Protein AF-A0A7C6EZ23-F1 (afdb_monomer_lite)

Structure (mmCIF, N/CA/C/O backbone):
data_AF-A0A7C6EZ23-F1
#
_entry.id   AF-A0A7C6EZ23-F1
#
loop_
_atom_site.group_PDB
_atom_site.id
_atom_site.type_symbol
_atom_site.label_atom_id
_atom_site.label_alt_id
_atom_site.label_comp_id
_atom_site.label_asym_id
_atom_site.label_entity_id
_atom_site.label_seq_id
_atom_site.pdbx_PDB_ins_code
_atom_site.Cartn_x
_atom_site.Cartn_y
_atom_site.Cartn_z
_atom_site.occupancy
_atom_site.B_iso_or_equiv
_atom_site.auth_seq_id
_atom_site.auth_comp_id
_atom_site.auth_asym_id
_atom_site.auth_atom_id
_atom_site.pdbx_PDB_model_num
ATOM 1 N N . ILE A 1 1 ? 4.635 3.049 11.655 1.00 86.19 1 ILE A N 1
ATOM 2 C CA . ILE A 1 1 ? 3.940 3.356 10.376 1.00 86.19 1 ILE A CA 1
ATOM 3 C C . ILE A 1 1 ? 4.828 4.199 9.460 1.00 86.19 1 ILE A C 1
ATOM 5 O O . ILE A 1 1 ? 5.183 3.711 8.398 1.00 86.19 1 ILE A O 1
ATOM 9 N N . LEU A 1 2 ? 5.255 5.403 9.866 1.00 96.06 2 LEU A N 1
ATOM 10 C CA . LEU A 1 2 ? 6.008 6.320 8.990 1.00 96.06 2 LEU A CA 1
ATOM 11 C C . LEU A 1 2 ? 7.335 5.756 8.456 1.00 96.06 2 LEU A C 1
ATOM 13 O O . LEU A 1 2 ? 7.608 5.900 7.273 1.00 96.06 2 LEU A O 1
ATOM 17 N N . THR A 1 3 ? 8.121 5.058 9.279 1.00 95.44 3 THR A N 1
ATOM 18 C CA . THR A 1 3 ? 9.386 4.438 8.837 1.00 95.44 3 THR A CA 1
ATOM 19 C C . THR A 1 3 ? 9.173 3.407 7.730 1.00 95.44 3 THR A C 1
ATOM 21 O O . THR A 1 3 ? 9.911 3.376 6.754 1.00 95.44 3 THR A O 1
ATOM 24 N N . VAL A 1 4 ? 8.129 2.586 7.861 1.00 94.94 4 VAL A N 1
ATOM 25 C CA . VAL A 1 4 ? 7.781 1.563 6.866 1.00 94.94 4 VAL A CA 1
ATOM 26 C C . VAL A 1 4 ? 7.325 2.222 5.564 1.00 94.94 4 VAL A C 1
ATOM 28 O O . VAL A 1 4 ? 7.760 1.830 4.488 1.00 94.94 4 VAL A O 1
ATOM 31 N N . LEU A 1 5 ? 6.504 3.271 5.662 1.00 93.81 5 LEU A N 1
ATOM 32 C CA . LEU A 1 5 ? 6.077 4.050 4.502 1.00 93.81 5 LEU A CA 1
ATOM 33 C C . LEU A 1 5 ? 7.271 4.705 3.790 1.00 93.81 5 LEU A C 1
ATOM 35 O O . LEU A 1 5 ? 7.372 4.612 2.573 1.00 93.81 5 LEU A O 1
ATOM 39 N N . ALA A 1 6 ? 8.202 5.300 4.538 1.00 94.00 6 ALA A N 1
ATOM 40 C CA . ALA A 1 6 ? 9.414 5.889 3.976 1.00 94.00 6 ALA A CA 1
ATOM 41 C C . ALA A 1 6 ? 10.268 4.854 3.223 1.00 94.00 6 ALA A C 1
ATOM 43 O O . ALA A 1 6 ? 10.717 5.136 2.115 1.00 94.00 6 ALA A O 1
ATOM 44 N N . LEU A 1 7 ? 10.438 3.645 3.774 1.00 91.38 7 LEU A N 1
ATOM 45 C CA . LEU A 1 7 ? 11.162 2.558 3.104 1.00 91.38 7 LEU A CA 1
ATOM 46 C C . LEU A 1 7 ? 10.511 2.167 1.770 1.00 91.38 7 LEU A C 1
ATOM 48 O O . LEU A 1 7 ? 11.208 2.071 0.762 1.00 91.38 7 LEU A O 1
ATOM 52 N N . PHE A 1 8 ? 9.186 1.995 1.738 1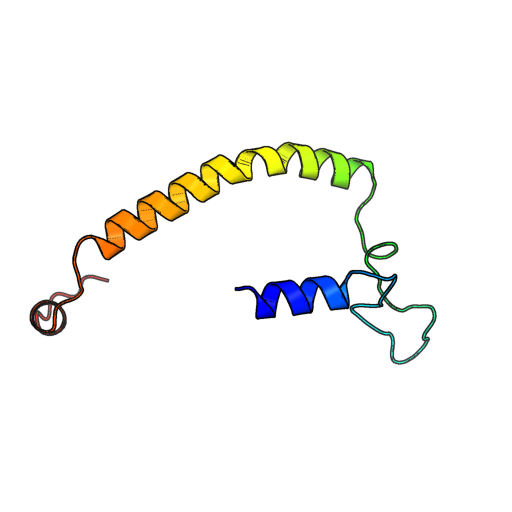.00 89.56 8 PHE A N 1
ATOM 53 C CA . PHE A 1 8 ? 8.480 1.658 0.496 1.00 89.56 8 PHE A CA 1
ATOM 54 C C . PHE A 1 8 ? 8.537 2.778 -0.546 1.00 89.56 8 PHE A C 1
ATOM 56 O O . PHE A 1 8 ? 8.697 2.497 -1.732 1.00 89.56 8 PHE A O 1
ATOM 63 N N . LEU A 1 9 ? 8.451 4.041 -0.118 1.00 90.56 9 LEU A N 1
ATOM 64 C CA . LEU A 1 9 ? 8.572 5.180 -1.027 1.00 90.56 9 LEU A CA 1
ATOM 65 C C . LEU A 1 9 ? 9.970 5.270 -1.643 1.00 90.56 9 LEU A C 1
ATOM 67 O O . LEU A 1 9 ? 10.081 5.484 -2.844 1.00 90.56 9 LEU A O 1
ATOM 71 N N . ILE A 1 10 ? 11.030 5.066 -0.857 1.00 89.62 10 ILE A N 1
ATOM 72 C CA . ILE A 1 10 ? 12.409 5.094 -1.368 1.00 89.62 10 ILE A CA 1
ATOM 73 C C . ILE A 1 10 ? 12.657 3.941 -2.349 1.00 89.62 10 ILE A C 1
ATOM 75 O O . ILE A 1 10 ? 13.282 4.155 -3.382 1.00 89.62 10 ILE A O 1
ATOM 79 N N . ALA A 1 11 ? 12.144 2.741 -2.062 1.00 86.81 11 ALA A N 1
ATOM 80 C CA . ALA A 1 11 ? 12.307 1.587 -2.947 1.00 86.81 11 ALA A CA 1
ATOM 81 C C . ALA A 1 11 ? 11.568 1.744 -4.290 1.00 86.81 11 ALA A C 1
ATOM 83 O O . ALA A 1 11 ? 12.009 1.193 -5.293 1.00 86.81 11 ALA A O 1
ATOM 84 N N . GLY A 1 12 ? 10.445 2.470 -4.310 1.00 81.31 12 GLY A N 1
ATOM 85 C CA . GLY A 1 12 ? 9.589 2.607 -5.490 1.00 81.31 12 GLY A CA 1
ATOM 86 C C . GLY A 1 12 ? 9.763 3.895 -6.303 1.00 81.31 12 GLY A C 1
ATOM 87 O O . GLY A 1 12 ? 9.519 3.890 -7.508 1.00 81.31 12 GLY A O 1
ATOM 88 N N . TYR A 1 13 ? 10.147 5.010 -5.678 1.00 86.38 13 TYR A N 1
ATOM 89 C CA . TYR A 1 13 ? 10.285 6.308 -6.351 1.00 86.38 13 TYR A CA 1
ATOM 90 C C . TYR A 1 13 ? 11.693 6.540 -6.918 1.00 86.38 13 TYR A C 1
ATOM 92 O O . TYR A 1 13 ? 12.642 5.820 -6.613 1.00 86.38 13 TYR A O 1
ATOM 100 N N . ASN A 1 14 ? 11.824 7.569 -7.765 1.00 88.06 14 ASN A N 1
ATOM 101 C CA . ASN A 1 14 ? 13.067 7.964 -8.447 1.00 88.06 14 ASN A CA 1
ATOM 102 C C . ASN A 1 14 ? 13.647 6.902 -9.397 1.00 88.06 14 ASN A C 1
ATOM 104 O O . ASN A 1 14 ? 14.863 6.779 -9.509 1.00 88.06 14 ASN A O 1
ATOM 108 N N . HIS A 1 15 ? 12.788 6.132 -10.073 1.00 86.38 15 HIS A N 1
ATOM 109 C CA . HIS A 1 15 ? 13.195 5.048 -10.982 1.00 86.38 15 HIS A CA 1
ATOM 110 C C . HIS A 1 15 ? 14.101 3.992 -10.317 1.00 86.38 15 HIS A C 1
ATOM 112 O O . HIS A 1 15 ? 14.882 3.314 -10.983 1.00 86.38 15 HIS A O 1
ATOM 118 N N . THR A 1 16 ? 13.996 3.840 -8.993 1.00 90.94 16 THR A N 1
ATOM 119 C CA . THR A 1 16 ? 14.777 2.860 -8.239 1.00 90.94 16 THR A CA 1
ATOM 120 C C . THR A 1 16 ? 14.280 1.447 -8.543 1.00 90.94 16 THR A C 1
ATOM 122 O O . THR A 1 16 ? 13.076 1.180 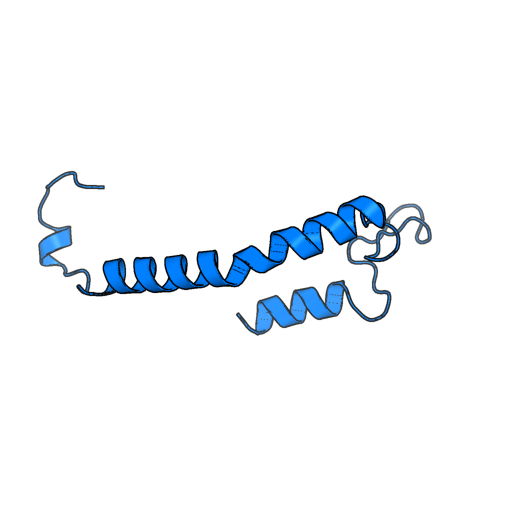-8.560 1.00 90.94 16 THR A O 1
ATOM 125 N N . ALA A 1 17 ? 15.208 0.519 -8.776 1.00 92.75 17 ALA A N 1
ATOM 126 C CA . ALA A 1 17 ? 14.882 -0.898 -8.849 1.00 92.75 17 ALA A CA 1
ATOM 127 C C . ALA A 1 17 ? 14.646 -1.441 -7.436 1.00 92.75 17 ALA A C 1
ATOM 129 O O . ALA A 1 17 ? 15.584 -1.565 -6.648 1.00 92.75 17 ALA A O 1
ATOM 130 N N . PHE A 1 18 ? 13.399 -1.793 -7.120 1.00 92.75 18 PHE A N 1
ATOM 131 C CA . PHE A 1 18 ? 13.076 -2.438 -5.844 1.00 92.75 18 PHE A CA 1
ATOM 132 C C . PHE A 1 18 ? 13.523 -3.90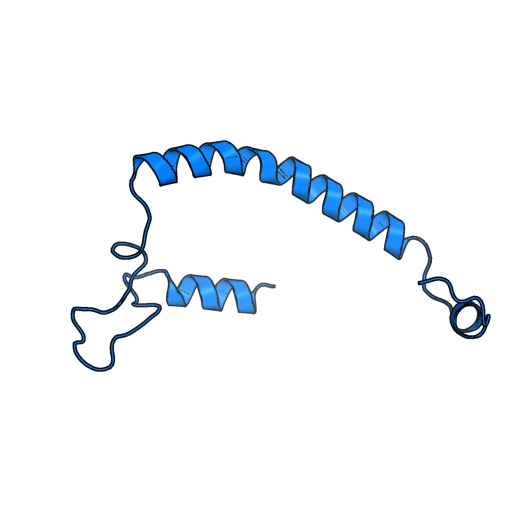7 -5.814 1.00 92.75 18 PHE A C 1
ATOM 134 O O . PHE A 1 18 ? 13.620 -4.495 -4.738 1.00 92.75 18 PHE A O 1
ATOM 141 N N . TYR A 1 19 ? 13.801 -4.500 -6.981 1.00 93.06 19 TYR A N 1
ATOM 142 C CA . TYR A 1 19 ? 14.358 -5.844 -7.097 1.00 93.06 19 TYR A CA 1
ATOM 143 C C . TYR A 1 19 ? 15.481 -5.872 -8.153 1.00 93.06 19 TYR A C 1
ATOM 145 O O . TYR A 1 19 ? 15.216 -6.086 -9.342 1.00 93.06 19 TYR A O 1
ATOM 153 N N . PRO A 1 20 ? 16.735 -5.592 -7.747 1.00 93.00 20 PRO A N 1
ATOM 154 C CA . PRO A 1 20 ? 17.868 -5.532 -8.660 1.00 93.00 20 PRO A CA 1
ATOM 155 C C . PRO A 1 20 ? 18.289 -6.930 -9.115 1.00 93.00 20 PRO A C 1
ATOM 157 O O . PRO A 1 20 ? 18.347 -7.876 -8.328 1.00 93.00 20 PRO A O 1
ATOM 160 N N . SER A 1 21 ? 18.620 -7.051 -10.394 1.00 95.00 21 SER A N 1
ATOM 161 C CA . SER A 1 21 ? 19.171 -8.282 -10.951 1.00 95.00 21 SER A CA 1
ATOM 162 C C . SER A 1 21 ? 20.655 -8.407 -10.612 1.00 95.00 21 SER A C 1
ATOM 164 O O . SER A 1 21 ? 21.420 -7.451 -10.731 1.00 95.00 21 SER A O 1
ATOM 166 N N . VAL A 1 22 ? 21.069 -9.608 -10.205 1.00 95.69 22 VAL A N 1
ATOM 167 C CA . VAL A 1 22 ? 22.475 -9.933 -9.903 1.00 95.69 22 VAL A CA 1
ATOM 168 C C . VAL A 1 22 ? 23.238 -10.480 -11.113 1.00 95.69 22 VAL A C 1
ATOM 170 O O . VAL A 1 22 ? 24.454 -10.629 -11.043 1.00 95.69 22 VAL A O 1
ATOM 173 N N . TYR A 1 23 ? 22.532 -10.802 -12.203 1.00 95.50 23 TYR A N 1
ATOM 174 C CA . TYR A 1 23 ? 23.113 -11.368 -13.425 1.00 95.50 23 TYR A CA 1
ATOM 175 C C . TYR A 1 23 ? 23.207 -10.331 -14.552 1.00 95.50 23 TYR A C 1
ATOM 177 O O . TYR A 1 23 ? 24.263 -10.180 -15.157 1.00 95.50 23 TYR A O 1
ATOM 185 N N . ASP A 1 24 ? 22.126 -9.586 -14.794 1.00 94.00 24 ASP A N 1
ATOM 186 C CA . ASP A 1 24 ? 22.073 -8.503 -15.782 1.00 94.00 24 ASP A CA 1
ATOM 187 C C . ASP A 1 24 ? 21.362 -7.288 -15.187 1.00 94.00 24 ASP A C 1
ATOM 189 O O . ASP A 1 24 ? 20.148 -7.298 -14.997 1.00 94.00 24 ASP A O 1
ATOM 193 N N . LEU A 1 25 ? 22.114 -6.218 -14.925 1.00 90.19 25 LEU A N 1
ATOM 194 C CA . LEU A 1 25 ? 21.591 -4.994 -14.316 1.00 90.19 25 LEU A CA 1
ATOM 195 C C . LEU A 1 25 ? 20.409 -4.392 -15.094 1.00 90.19 25 LEU A C 1
ATOM 197 O O . LEU A 1 25 ? 19.519 -3.815 -14.465 1.00 90.19 25 LEU A O 1
ATOM 201 N N . GLN A 1 26 ? 20.355 -4.556 -16.421 1.00 92.19 26 GLN A N 1
ATOM 202 C CA . GLN A 1 26 ? 19.273 -4.014 -17.255 1.00 92.19 26 GLN A CA 1
ATOM 203 C C . GLN A 1 26 ? 17.957 -4.787 -17.115 1.00 92.19 26 GLN A C 1
ATOM 205 O O . GLN A 1 26 ? 16.894 -4.266 -17.443 1.00 92.19 26 GLN A O 1
ATOM 210 N N . SER A 1 27 ? 18.001 -6.005 -16.575 1.00 94.00 27 SER A N 1
ATOM 211 C CA . SER A 1 27 ? 16.817 -6.822 -16.310 1.00 94.00 27 SER A CA 1
ATOM 212 C C . SER A 1 27 ? 16.220 -6.582 -14.914 1.00 94.00 27 SER A C 1
ATOM 214 O O . SER A 1 27 ? 15.416 -7.387 -14.442 1.00 94.00 27 SER A O 1
ATOM 216 N N . SER A 1 28 ? 16.654 -5.532 -14.209 1.00 94.81 28 SER A N 1
ATOM 217 C CA . SER A 1 28 ? 16.170 -5.207 -12.863 1.00 94.81 28 SER A CA 1
ATOM 218 C C . SER A 1 28 ? 14.697 -4.789 -12.875 1.00 94.81 28 SER A C 1
ATOM 220 O O . SER A 1 28 ? 14.244 -4.101 -13.793 1.00 94.81 28 SER A O 1
ATOM 222 N N . LEU A 1 29 ? 13.945 -5.167 -11.839 1.00 94.38 29 LEU A N 1
ATOM 223 C CA . LEU A 1 29 ? 12.522 -4.841 -11.757 1.00 94.38 29 LEU A CA 1
ATOM 224 C C . LEU A 1 29 ? 12.305 -3.489 -11.079 1.00 94.38 29 LEU A C 1
ATOM 226 O O . LEU A 1 29 ? 12.793 -3.221 -9.976 1.00 94.38 29 LEU A O 1
ATOM 230 N N . THR A 1 30 ? 11.526 -2.658 -11.756 1.00 93.06 30 THR A N 1
ATOM 231 C CA . THR A 1 30 ? 11.077 -1.338 -11.322 1.00 93.06 30 THR A CA 1
ATOM 232 C C . THR A 1 30 ? 9.551 -1.299 -11.347 1.00 93.06 30 THR A C 1
ATOM 234 O O . THR A 1 30 ? 8.889 -2.198 -11.872 1.00 93.06 30 THR A O 1
ATOM 237 N N . ILE A 1 31 ? 8.952 -0.244 -10.791 1.00 91.62 31 ILE A N 1
ATOM 238 C CA . ILE A 1 31 ? 7.491 -0.070 -10.854 1.00 91.62 31 ILE A CA 1
ATOM 239 C C . ILE A 1 31 ? 7.007 0.021 -12.309 1.00 91.62 31 ILE A C 1
ATOM 241 O O . ILE A 1 31 ? 5.910 -0.434 -12.625 1.00 91.62 31 ILE A O 1
ATOM 245 N N . GLU A 1 32 ? 7.825 0.565 -13.208 1.00 90.56 32 GLU A N 1
ATOM 246 C CA . GLU A 1 32 ? 7.448 0.798 -14.603 1.00 90.56 32 GLU A CA 1
ATOM 247 C C . GLU A 1 32 ? 7.398 -0.493 -15.425 1.00 90.56 32 GLU A C 1
ATOM 249 O O . GLU A 1 32 ? 6.487 -0.663 -16.233 1.00 90.56 32 GLU A O 1
ATOM 254 N N . ASN A 1 33 ? 8.342 -1.416 -15.211 1.00 92.62 33 ASN A N 1
ATOM 255 C CA . ASN A 1 33 ? 8.450 -2.642 -16.012 1.00 92.62 33 ASN A CA 1
ATOM 256 C C . ASN A 1 33 ? 7.803 -3.877 -15.360 1.00 92.62 33 ASN A C 1
ATOM 258 O O . ASN A 1 33 ? 7.575 -4.873 -16.042 1.00 92.62 33 ASN A O 1
ATOM 262 N N . SER A 1 34 ? 7.467 -3.806 -14.068 1.00 93.81 34 SER A N 1
ATOM 263 C CA . SER A 1 34 ? 6.892 -4.914 -13.296 1.00 93.81 34 SER A CA 1
ATOM 264 C C . SER A 1 34 ? 5.439 -4.658 -12.862 1.00 93.81 34 SER A C 1
ATOM 266 O O . SER A 1 34 ? 4.974 -5.217 -11.865 1.00 93.81 34 SER A O 1
ATOM 268 N N . SER A 1 35 ? 4.709 -3.819 -13.601 1.00 93.19 35 SER A N 1
ATOM 269 C CA . SER A 1 35 ? 3.289 -3.525 -13.368 1.00 93.19 35 SER A CA 1
ATOM 270 C C . SER A 1 35 ? 2.366 -4.256 -14.350 1.00 93.19 35 SER A C 1
ATOM 272 O O . SER A 1 35 ? 2.763 -4.662 -15.439 1.00 93.19 35 SER A O 1
ATOM 274 N N . SER A 1 36 ? 1.095 -4.419 -13.969 1.00 95.81 36 SER A N 1
ATOM 275 C CA . SER A 1 36 ? 0.060 -4.972 -14.857 1.00 95.81 36 SER A CA 1
ATOM 276 C C . SER A 1 36 ? -0.246 -4.055 -16.049 1.00 95.81 36 SER A C 1
ATOM 278 O O . SER A 1 36 ? 0.111 -2.879 -16.061 1.00 95.81 36 SER A O 1
ATOM 280 N N . SER A 1 37 ? -0.989 -4.578 -17.033 1.00 96.44 37 SER A N 1
ATOM 281 C CA . SER A 1 37 ? -1.492 -3.775 -18.153 1.00 96.44 37 SER A CA 1
ATOM 282 C C . SER A 1 3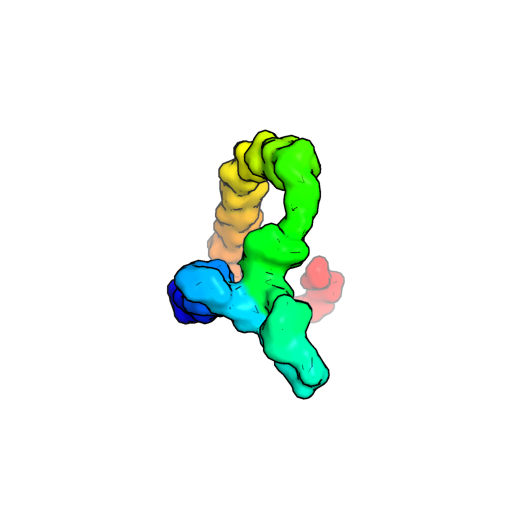7 ? -2.296 -2.557 -17.678 1.00 96.44 37 SER A C 1
ATOM 284 O O . SER A 1 37 ? -2.953 -2.593 -16.632 1.00 96.44 37 SER A O 1
ATOM 286 N N . LEU A 1 38 ? -2.322 -1.498 -18.494 1.00 96.06 38 LEU A N 1
ATOM 287 C CA . LEU A 1 38 ? -3.085 -0.285 -18.191 1.00 96.06 38 LEU A CA 1
ATOM 288 C C . LEU A 1 38 ? -4.573 -0.573 -17.946 1.00 96.06 38 LEU A C 1
ATOM 290 O O . LEU A 1 38 ? -5.192 0.075 -17.105 1.00 96.06 38 LEU A O 1
ATOM 294 N N . TYR A 1 39 ? -5.146 -1.540 -18.667 1.00 97.56 39 TYR A N 1
ATOM 295 C CA . TYR A 1 39 ? -6.537 -1.948 -18.483 1.00 97.56 39 TYR A CA 1
ATOM 296 C C . TYR A 1 39 ? -6.770 -2.502 -17.074 1.00 97.56 39 TYR A C 1
ATOM 298 O O . TYR A 1 39 ? -7.619 -1.993 -16.343 1.00 97.56 39 TYR A O 1
ATOM 306 N N . THR A 1 40 ? -5.972 -3.491 -16.664 1.00 97.50 40 THR A N 1
ATOM 307 C CA . THR A 1 40 ? -6.063 -4.093 -15.328 1.00 97.50 40 THR A CA 1
ATOM 308 C C . THR A 1 40 ? -5.829 -3.052 -14.240 1.00 97.50 40 THR A C 1
ATOM 310 O O . THR A 1 40 ? -6.601 -2.982 -13.285 1.00 97.50 40 THR A O 1
ATOM 313 N N . LEU A 1 41 ? -4.802 -2.211 -14.401 1.00 96.06 41 LEU A N 1
ATOM 314 C CA . LEU A 1 41 ? -4.453 -1.196 -13.412 1.00 96.06 41 LEU A CA 1
ATOM 315 C C . LEU A 1 41 ? -5.594 -0.190 -13.220 1.00 96.06 41 LEU A C 1
ATOM 317 O O . LEU A 1 41 ? -5.987 0.069 -12.086 1.00 96.06 41 LEU A O 1
ATOM 321 N N . LYS A 1 42 ? -6.198 0.292 -14.315 1.00 97.50 42 LYS A N 1
ATOM 322 C CA . LYS A 1 42 ? -7.366 1.184 -14.264 1.00 97.50 42 LYS A CA 1
ATOM 323 C C . LYS A 1 42 ? -8.543 0.545 -13.534 1.00 97.50 42 LYS A C 1
ATOM 325 O O . LYS A 1 42 ? -9.127 1.176 -12.657 1.00 97.50 42 LYS A O 1
ATOM 330 N N . THR A 1 43 ? -8.880 -0.701 -13.858 1.00 97.62 43 THR A N 1
ATOM 331 C CA . THR A 1 43 ? -9.980 -1.413 -13.193 1.00 97.62 43 THR A CA 1
ATOM 332 C C . THR A 1 43 ? -9.726 -1.542 -11.689 1.00 97.62 43 THR A C 1
ATOM 334 O O . THR A 1 43 ? -10.613 -1.251 -10.889 1.00 97.62 43 THR A O 1
ATOM 337 N N . MET A 1 44 ? -8.506 -1.900 -11.281 1.00 97.06 44 MET A N 1
ATOM 338 C CA . MET A 1 44 ? -8.142 -2.008 -9.863 1.00 97.06 44 MET A CA 1
ATOM 339 C C . MET A 1 44 ? -8.139 -0.652 -9.142 1.00 97.06 44 MET A C 1
ATOM 341 O O . MET A 1 44 ? -8.491 -0.589 -7.961 1.00 97.06 44 MET A O 1
ATOM 345 N N . THR A 1 45 ? -7.830 0.449 -9.838 1.00 96.19 45 THR A N 1
ATOM 346 C CA . THR A 1 45 ? -8.006 1.805 -9.293 1.00 96.19 45 THR A CA 1
ATOM 347 C C . THR A 1 45 ? -9.470 2.070 -8.944 1.00 96.19 45 THR A C 1
ATOM 349 O O . THR A 1 45 ? -9.749 2.578 -7.861 1.00 96.19 45 THR A O 1
ATOM 352 N N . PHE A 1 46 ? -10.419 1.675 -9.801 1.00 96.88 46 PHE A N 1
ATOM 353 C CA . PHE A 1 46 ? -11.844 1.829 -9.492 1.00 96.88 46 PHE A CA 1
ATOM 354 C C . PHE A 1 46 ? -12.284 0.967 -8.303 1.00 96.88 46 PHE A C 1
ATOM 356 O O . PHE A 1 46 ? -13.013 1.442 -7.435 1.00 96.88 46 PHE A O 1
ATOM 363 N N .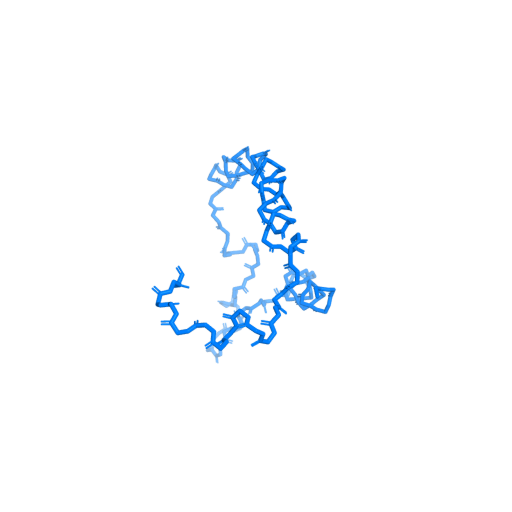 VAL A 1 47 ? -11.799 -0.273 -8.207 1.00 96.88 47 VAL A N 1
ATOM 364 C CA . VAL A 1 47 ? -12.089 -1.149 -7.055 1.00 96.88 47 VAL A CA 1
ATOM 365 C C . VAL A 1 47 ? -11.545 -0.554 -5.749 1.00 96.88 47 VAL A C 1
ATOM 367 O O . VAL A 1 47 ? -12.190 -0.644 -4.704 1.00 96.88 47 VAL A O 1
ATOM 370 N N . SER A 1 48 ? -10.400 0.130 -5.807 1.00 96.50 48 SER A N 1
ATOM 371 C CA . SER A 1 48 ? -9.767 0.766 -4.644 1.00 96.50 48 SER A CA 1
ATOM 372 C C . SER A 1 48 ? -10.615 1.868 -3.991 1.00 96.50 48 SER A C 1
ATOM 374 O O . SER A 1 48 ? -10.377 2.196 -2.830 1.00 96.50 48 SER A O 1
ATOM 376 N N . PHE A 1 49 ? -11.656 2.397 -4.646 1.00 96.38 49 PHE A N 1
ATOM 377 C CA . PHE A 1 49 ? -12.597 3.325 -3.998 1.00 96.38 49 PHE A CA 1
ATOM 378 C C . PHE A 1 49 ? -13.386 2.695 -2.841 1.00 96.38 49 PHE A C 1
ATOM 380 O O . PHE A 1 49 ? -13.961 3.429 -2.042 1.00 96.38 49 PHE A O 1
ATOM 387 N N . LEU A 1 50 ? -13.394 1.364 -2.703 1.00 96.94 50 LEU A N 1
ATOM 388 C CA . LEU A 1 50 ? -13.987 0.670 -1.554 1.00 96.94 50 LEU A CA 1
ATOM 389 C C . LEU A 1 50 ? -13.112 0.730 -0.288 1.00 96.94 50 LEU A C 1
ATOM 391 O O . LEU A 1 50 ? -13.599 0.437 0.806 1.00 96.94 50 LEU A O 1
ATOM 395 N N . LEU A 1 51 ? -11.844 1.145 -0.398 1.00 96.69 51 LEU A N 1
ATOM 396 C CA . LEU A 1 51 ? -10.911 1.221 0.734 1.00 96.69 51 LEU A CA 1
ATOM 397 C C . LEU A 1 51 ? -11.428 2.031 1.938 1.00 96.69 51 LEU A C 1
ATOM 399 O O . LEU A 1 51 ? -11.249 1.553 3.059 1.00 96.69 51 LEU A O 1
ATOM 403 N N . PRO A 1 52 ? -12.091 3.199 1.786 1.00 96.62 52 PRO A N 1
ATOM 404 C CA . PRO A 1 52 ? -12.618 3.952 2.924 1.00 96.62 52 PRO A CA 1
ATOM 405 C C . PRO A 1 52 ? -13.648 3.163 3.740 1.00 96.62 52 PRO A C 1
ATOM 407 O O . PRO A 1 52 ? -13.655 3.261 4.966 1.00 96.62 52 PRO A O 1
ATOM 410 N N . ALA A 1 53 ? -14.481 2.345 3.088 1.00 97.75 53 ALA A N 1
ATOM 411 C CA . ALA A 1 53 ? -15.464 1.509 3.774 1.00 97.75 53 ALA A CA 1
ATOM 412 C C . ALA A 1 53 ? -14.780 0.415 4.611 1.00 97.75 53 ALA A C 1
ATOM 414 O O . ALA A 1 53 ? -15.118 0.219 5.779 1.00 97.75 53 ALA A O 1
ATOM 415 N N . VAL A 1 54 ? -13.759 -0.241 4.047 1.00 97.50 54 VAL A N 1
ATOM 416 C CA . VAL A 1 54 ? -12.951 -1.238 4.768 1.00 97.50 54 VAL A CA 1
ATOM 417 C C . VAL A 1 54 ? -12.200 -0.589 5.936 1.00 97.50 54 VAL A C 1
ATOM 419 O O . VAL A 1 54 ? -12.199 -1.123 7.044 1.00 97.50 54 VAL A O 1
ATOM 422 N N . ALA A 1 55 ? -11.612 0.593 5.731 1.00 97.12 55 ALA A N 1
ATOM 423 C CA . ALA A 1 55 ? -10.921 1.340 6.781 1.00 97.12 55 ALA A CA 1
ATOM 424 C C . ALA A 1 55 ? -11.856 1.743 7.931 1.00 97.12 55 ALA A C 1
ATOM 426 O O . ALA A 1 55 ? -11.494 1.586 9.098 1.00 97.12 55 ALA A O 1
ATOM 427 N N . ALA A 1 56 ? -13.074 2.198 7.622 1.00 97.88 56 ALA A N 1
ATOM 428 C CA . ALA A 1 56 ? -14.086 2.504 8.629 1.00 97.88 56 ALA A CA 1
ATOM 429 C C . ALA A 1 56 ? -14.441 1.269 9.472 1.00 97.88 56 ALA A C 1
ATOM 431 O O . ALA A 1 56 ? -14.502 1.360 10.701 1.00 97.88 56 ALA A O 1
ATOM 432 N N . TYR A 1 57 ? -14.603 0.107 8.831 1.00 97.81 57 TYR A N 1
ATOM 433 C CA . TYR A 1 57 ? -14.839 -1.152 9.534 1.00 97.81 57 TYR A CA 1
ATOM 434 C C . TYR A 1 57 ? -13.656 -1.550 10.427 1.00 97.81 57 TYR A C 1
ATOM 436 O O . TYR A 1 57 ? -13.868 -1.887 11.590 1.00 97.81 57 TYR A O 1
ATOM 444 N N . MET A 1 58 ? -12.415 -1.446 9.937 1.00 96.94 58 MET A N 1
ATOM 445 C CA . MET A 1 58 ? -11.221 -1.733 10.744 1.00 96.94 58 MET A CA 1
ATOM 446 C C . MET A 1 58 ? -11.155 -0.851 11.997 1.00 96.94 58 MET A C 1
ATOM 448 O O . MET A 1 58 ? -10.901 -1.352 13.090 1.00 96.94 58 MET A O 1
ATOM 452 N N . ILE A 1 59 ? -11.438 0.450 11.864 1.00 96.94 59 ILE A N 1
ATOM 453 C CA . ILE A 1 59 ? -11.485 1.382 13.001 1.00 96.94 59 ILE A CA 1
ATOM 454 C C . ILE A 1 59 ? -12.582 0.977 13.989 1.00 96.94 59 ILE A C 1
ATOM 456 O O . ILE A 1 59 ? -12.348 0.969 15.198 1.00 96.94 59 ILE A O 1
ATOM 460 N N . TYR A 1 60 ? -13.776 0.645 13.493 1.00 96.88 60 TYR A N 1
ATOM 461 C CA . TYR A 1 60 ? -14.886 0.202 14.333 1.00 96.88 60 TYR A CA 1
ATOM 462 C C . TYR A 1 60 ? -14.536 -1.074 15.107 1.00 96.88 60 TYR A C 1
ATOM 464 O O . TYR A 1 60 ? -14.656 -1.091 16.332 1.00 96.88 60 TYR A O 1
ATOM 472 N N . ALA A 1 61 ? -14.049 -2.107 14.416 1.00 96.50 61 ALA A N 1
ATOM 473 C CA . ALA A 1 61 ? -13.673 -3.380 15.019 1.00 96.50 61 ALA A CA 1
ATOM 474 C C . ALA A 1 61 ? -12.565 -3.194 16.064 1.00 96.50 61 ALA A C 1
ATOM 476 O O . ALA A 1 61 ? -12.694 -3.660 17.195 1.00 96.50 61 ALA A O 1
ATOM 477 N N . TRP A 1 62 ? -11.523 -2.422 15.739 1.00 95.69 62 TRP A N 1
ATOM 478 C CA . TRP A 1 62 ? -10.444 -2.118 16.678 1.00 95.69 62 TRP A CA 1
ATOM 479 C C . TRP A 1 62 ? -10.948 -1.397 17.933 1.00 95.69 62 TRP A C 1
ATOM 481 O O . TRP A 1 62 ? -10.525 -1.714 19.045 1.00 95.69 62 TRP A O 1
ATOM 491 N N . ARG A 1 63 ? -11.870 -0.436 17.781 1.00 93.81 63 ARG A N 1
ATOM 492 C CA . ARG A 1 63 ? -12.498 0.261 18.914 1.00 93.81 63 ARG A CA 1
ATOM 493 C C . ARG A 1 63 ? -13.373 -0.664 19.749 1.00 93.81 63 ARG A C 1
ATOM 495 O O . ARG A 1 63 ? -13.371 -0.522 20.965 1.00 93.81 63 ARG A O 1
ATOM 502 N N . ALA A 1 64 ? -14.111 -1.576 19.120 1.00 92.56 64 ALA A N 1
ATOM 503 C CA . ALA A 1 64 ? -14.947 -2.544 19.820 1.00 92.56 64 ALA A CA 1
ATOM 504 C C . ALA A 1 64 ? -14.097 -3.500 20.671 1.00 92.56 64 ALA A C 1
ATOM 506 O O . ALA A 1 64 ? -14.409 -3.694 21.844 1.00 92.56 64 ALA A O 1
ATOM 507 N N . ILE A 1 65 ? -12.988 -4.001 20.115 1.00 89.62 65 ILE A N 1
ATOM 508 C CA . ILE A 1 65 ? -12.034 -4.877 20.813 1.00 89.62 65 ILE A CA 1
ATOM 509 C C . ILE A 1 65 ? -11.371 -4.138 21.984 1.00 89.62 65 ILE A C 1
ATOM 511 O O . ILE A 1 65 ? -11.370 -4.626 23.107 1.00 89.62 65 ILE A O 1
ATOM 515 N N . ASN A 1 66 ? -10.864 -2.924 21.758 1.00 88.88 66 ASN A N 1
ATOM 516 C CA . ASN A 1 66 ? -10.135 -2.169 22.786 1.00 88.88 66 ASN A CA 1
ATOM 517 C C . ASN A 1 66 ? -11.037 -1.398 23.763 1.00 88.88 66 ASN A C 1
ATOM 519 O O . ASN A 1 66 ? -10.538 -0.639 24.597 1.00 88.88 66 ASN A O 1
ATOM 523 N N . LYS A 1 67 ? -12.364 -1.547 23.668 1.00 85.25 67 LYS A N 1
ATOM 524 C CA . LYS A 1 67 ? -13.307 -0.858 24.559 1.00 85.25 67 LYS A CA 1
ATOM 525 C C . LYS A 1 67 ? -13.138 -1.304 26.013 1.00 85.25 67 LYS A C 1
ATOM 527 O O . LYS A 1 67 ? -13.301 -0.485 26.917 1.00 85.25 67 LYS A O 1
ATOM 532 N N . LYS A 1 68 ? -12.811 -2.580 26.234 1.00 81.06 68 LYS A N 1
ATOM 533 C CA . LYS A 1 68 ? -12.447 -3.136 27.539 1.00 81.06 68 LYS A CA 1
ATOM 534 C C . LYS A 1 68 ? -10.943 -3.400 27.535 1.00 81.06 68 LYS A C 1
ATOM 536 O O . LYS A 1 68 ? -10.433 -4.021 26.608 1.00 81.06 68 LYS A O 1
ATOM 541 N N . LYS A 1 69 ? -10.226 -2.890 28.538 1.00 79.00 69 LYS A N 1
ATOM 542 C CA . LYS A 1 69 ? -8.820 -3.263 28.731 1.00 79.00 69 LYS A CA 1
ATOM 543 C C . LYS A 1 69 ? -8.782 -4.705 29.218 1.00 79.00 69 LYS A C 1
ATOM 545 O O . LYS A 1 69 ? -9.557 -5.041 30.106 1.00 79.00 69 LYS A O 1
ATOM 550 N N . VAL A 1 70 ? -7.879 -5.499 28.654 1.00 75.56 70 VAL A N 1
ATOM 551 C CA . VAL A 1 70 ? -7.611 -6.857 29.134 1.00 75.56 70 VAL A CA 1
ATOM 552 C C . VAL A 1 70 ? -7.131 -6.764 30.580 1.00 75.56 70 VAL A C 1
ATOM 554 O O . VAL A 1 70 ? -6.155 -6.058 30.851 1.00 75.56 70 VAL A O 1
ATOM 557 N N . ASP A 1 71 ? -7.836 -7.432 31.490 1.00 77.12 71 ASP A N 1
ATOM 558 C CA . ASP A 1 71 ? -7.482 -7.483 32.909 1.00 77.12 71 ASP A CA 1
ATOM 559 C C . ASP A 1 71 ? -6.814 -8.820 33.265 1.00 77.12 71 ASP A C 1
ATOM 561 O O . ASP A 1 71 ? -7.102 -9.863 32.678 1.00 77.12 71 ASP A O 1
ATOM 565 N N . THR A 1 72 ? -5.917 -8.810 34.251 1.00 73.94 72 THR A N 1
ATOM 566 C CA . THR A 1 72 ? -5.208 -10.019 34.700 1.00 73.94 72 THR A CA 1
ATOM 567 C C . THR A 1 72 ? -6.158 -11.041 35.320 1.00 73.94 72 THR A C 1
ATOM 569 O O . THR A 1 72 ? -5.868 -12.234 35.289 1.00 73.94 72 THR A O 1
ATOM 572 N N . ALA A 1 73 ? -7.310 -10.603 35.835 1.00 72.94 73 ALA A N 1
ATOM 573 C CA . ALA A 1 73 ? -8.377 -11.485 36.296 1.00 72.94 73 ALA A CA 1
ATOM 574 C C . ALA A 1 73 ? -9.025 -12.277 35.143 1.00 72.94 73 ALA A C 1
ATOM 576 O O . ALA A 1 73 ? -9.237 -13.477 35.286 1.00 72.94 73 ALA A O 1
ATOM 577 N N . GLU A 1 74 ? -9.253 -11.650 33.983 1.00 68.94 74 GLU A N 1
ATOM 578 C CA . GLU A 1 74 ? -9.822 -12.313 32.794 1.00 68.94 74 GLU A CA 1
ATOM 579 C C . GLU A 1 74 ? -8.852 -13.325 32.175 1.00 68.94 74 GLU A C 1
ATOM 581 O O . GLU A 1 74 ? -9.277 -14.334 31.627 1.00 68.94 74 GLU A O 1
ATOM 586 N N . LEU A 1 75 ? -7.543 -13.082 32.294 1.00 71.56 75 LEU A N 1
ATOM 587 C CA . LEU A 1 75 ? -6.503 -14.014 31.844 1.00 71.56 75 LEU A CA 1
ATOM 588 C C . LEU A 1 75 ? -6.370 -15.251 32.750 1.00 71.56 75 LEU A C 1
ATOM 590 O O . LEU A 1 75 ? -5.860 -16.277 32.306 1.00 71.56 75 LEU A O 1
ATOM 594 N N . ASN A 1 76 ? -6.790 -15.146 34.016 1.00 70.81 76 ASN A N 1
ATOM 595 C CA . ASN A 1 76 ? -6.744 -16.234 34.999 1.00 70.81 76 ASN A CA 1
ATOM 596 C C . ASN A 1 76 ? -8.064 -17.017 35.093 1.00 70.81 76 ASN A C 1
ATOM 598 O O . ASN A 1 76 ? -8.094 -18.103 35.680 1.00 70.81 76 ASN A O 1
ATOM 602 N N . GLU A 1 77 ? -9.156 -16.503 34.519 1.00 66.19 77 GLU A N 1
ATOM 603 C CA . GLU A 1 77 ? -10.356 -17.299 34.290 1.00 66.19 77 GLU A CA 1
ATOM 604 C C . GLU A 1 77 ? -10.048 -18.335 33.202 1.00 66.19 77 GLU A C 1
ATOM 606 O O . GLU A 1 77 ? -9.942 -18.019 32.023 1.00 66.19 77 GLU A O 1
ATOM 611 N N . ASN A 1 78 ? -9.895 -19.597 33.619 1.00 55.72 78 ASN A N 1
ATOM 612 C CA . ASN A 1 78 ? -9.623 -20.780 32.788 1.00 55.72 78 ASN A CA 1
ATOM 613 C C . ASN A 1 78 ? -10.774 -21.142 31.823 1.00 55.72 78 ASN A C 1
ATOM 615 O O . ASN A 1 78 ? -11.068 -22.316 31.596 1.00 55.72 78 ASN A O 1
ATOM 619 N N . THR A 1 79 ? -11.467 -20.156 31.266 1.00 59.22 79 THR A N 1
ATOM 620 C CA . THR A 1 79 ? -12.482 -20.386 30.249 1.00 59.22 79 THR A CA 1
ATOM 621 C C . THR A 1 79 ? -11.765 -20.358 28.909 1.00 59.22 79 THR A C 1
ATOM 623 O O . THR A 1 79 ? -11.254 -19.322 28.498 1.00 59.22 79 THR A O 1
ATOM 626 N N . HIS A 1 80 ? -11.690 -21.513 28.245 1.00 61.16 80 HIS A N 1
ATOM 627 C CA . HIS A 1 80 ? -11.154 -21.685 26.893 1.00 61.16 80 HIS A CA 1
ATOM 628 C C . HIS A 1 80 ? -11.974 -20.894 25.862 1.00 61.16 80 HIS A C 1
ATOM 630 O O . HIS A 1 80 ? -12.723 -21.464 25.071 1.00 61.16 80 HIS A O 1
ATOM 636 N N . VAL A 1 81 ? -11.862 -19.574 25.890 1.00 58.59 81 VAL A N 1
ATOM 637 C CA . VAL A 1 81 ? -12.525 -18.668 24.962 1.00 58.59 81 VAL A CA 1
ATOM 638 C C . VAL A 1 81 ? -11.416 -17.957 24.211 1.00 58.59 81 VAL A C 1
ATOM 640 O O . VAL A 1 81 ? -10.896 -16.935 24.651 1.00 58.59 81 VAL A O 1
ATOM 643 N N . TYR A 1 82 ? -10.990 -18.594 23.122 1.00 49.09 82 TYR A N 1
ATOM 644 C CA . TYR A 1 82 ? -10.283 -17.907 22.047 1.00 49.09 82 TYR A CA 1
ATOM 645 C C . TYR A 1 82 ? -11.215 -16.891 21.382 1.00 49.09 82 TYR A C 1
ATOM 647 O O . TYR A 1 82 ? -12.417 -17.218 21.230 1.00 49.09 82 TYR A O 1
#

Sequence (82 aa):
ILTVLALFLIAGYNHTAFYPSVYDLQSSLTIENSSSSLYTLKTMTFVSFLLPAVAAYMIYAWRAINKKKVDTAELNENTHVY

pLDDT: mean 89.03, std 11.16, range [49.09, 97.88]

Secondary structure (DSSP, 8-state):
-HHHHHHHHHHHSTT--SB--SS-GGG-B-TTTSSPPHHHHHHHHHHGGGHHHHHHHHHHHHHHHTTSPPPHHHHHS-----

Foldseek 3Di:
DVVVVVVVCVCAPPQHQVAADPPDRVPGDYCVPPDDDPVVVVVVVVVCVCVVVVVVVVVVVVCVVPVDDDDPVNVPPPDPDD

Radius of gyration: 21.65 Å; chains: 1; bounding box: 39×30×55 Å

=== Feature glossary ===
Annotated list of the representations used here:

Nearest PDB structures. The Foldseek neighbor list gives the closest experimentally determined structures in the PDB, ranked by structural alignment. TM-score near 1 means near-identical fold; near 0.3 means only rough topology match. This is how one finds what a novel AlphaFold prediction most resembles in the solved-structure universe.

Foldseek 3Di. Foldseek's 3Di representation compresses backbone geometry into a per-residue letter drawn from a learned twenty-state alphabet. It captures the tertiary interaction pattern around each residue — which residues are packed against it in space, regardless of where they are in sequence.

Radius of gyration, Cα contacts, bounding box. Radius of gyration (Rg) is the root-mean-square distance of Cα atoms from their centroid — a single number for overall size and compactness. A globular domain of N residues has Rg ≈ 2.2·N^0.38 Å; an extended or disordered chain has a much larger Rg. The Cα contact count is the number of residue pairs whose Cα atoms are within 8 Å and are more than four positions apart in sequence — a standard proxy for tertiary packing density. The bounding box is the smallest axis-aligned box enclosing all Cα atoms.

InterPro / GO / CATH / organism. The annotation block draws on four external resources. InterPro: which protein families and domains the sequence belongs to. GO: standardized terms for what the protein does, what process it participates in, and where in the cell it acts. CATH: which structural fold it has in the CATH hierarchy. Organism: the species of origin.

mmCIF coordinates. The mmCIF block holds the 3D Cartesian coordinates of each backbone atom (N, Cα, C, O) in ångströms. mmCIF is the PDB's canonical archive format — a tagged-loop text representation of the atomic model.

pLDDT. pLDDT is the predicted lDDT-Cα score: AlphaFold's confidence that the local environment of each residue (all inter-atomic distances within 15 Å) is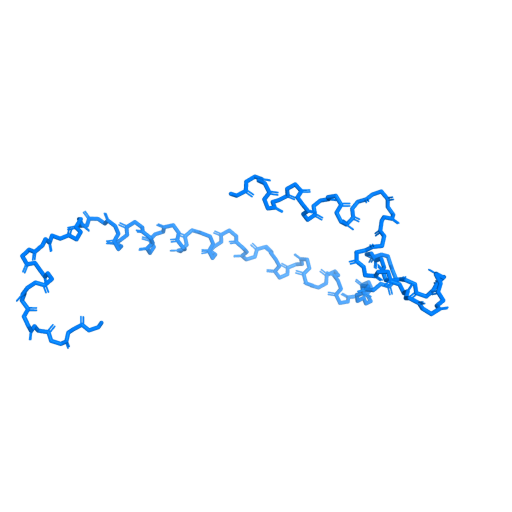 correctly placed. It is a per-residue number between 0 and 100, with higher meaning more reliable.

Backbone torsions (φ/ψ). φ (phi) and ψ (psi) are the two rotatable backbone dihedrals per residue: φ is the C(i-1)–N–Cα–C torsion, ψ is the N–Cα–C–N(i+1) torsion, both in degrees on (−180°, 180°]. α-helical residues cluster near (−60°, −45°); β-strand residues near (−120°, +130°). A Ramachandran plot is simply a scatter of (φ, ψ) for every residue.

B-factor. For experimental (PDB) structures, the B-factor (temperature factor) quantifies the positional spread of each atom in the crystal — a combination of thermal vibration and static disorder — in units of Å². High B-factors mark flexible loops or poorly resolved regions; low B-factors mark the rigid, well-ordered core.

Secondary structure (3-state, P-SEA). SS3 is a coarse helix/strand/coil call (letters a/b/c) made by the P-SEA algorithm from inter-Cα distances and dihedrals. It is less detailed than DSSP but needs only Cα positions.

Predicted aligned error. Predicted aligned error is AlphaFold's pairwise confidence. Unlike pLDDT (per-residue), PAE is per-residue-pair and captures whether two parts of the structure are correctly placed relative to each other. Units are ångströms of expected positional error.

Solvent-accessible surface area. Solvent-accessible surface area (SASA) is the area in Å² traced out by the centre of a 1.4 Å probe sphere (a water molecule) rolled over the protein's van der Waals surface (Shrake–Rupley / Lee–Richards construction). Buried residues have near-zero SASA; fully exposed residues can exceed 200 Å². The total SASA scales roughly with the number of surface residues.

Secondary structure (8-state, DSSP). The SS8 string is DSSP's per-residue secondary-structure call. α-helix (H) means an i→i+4 H-bond ladder; β-strand (E) means the residue participates in a β-sheet; 3₁₀ (G) and π (I) are tighter and wider helices; T/S are turns/bends; '-' is loop.

Rendered structure images. Structure images are PyMOL renders from six orthogonal camera directions. Cartoon representation draws helices as coils and strands as arrows; sticks shows the backbone as bonds; surface shows the solvent-excluded envelope. Rainbow coloring maps sequence position to hue (blue→red, N→C); chain coloring assigns a distinct color per polypeptide.

Sequence. The amino-acid sequence is the protein's primary structure: the linear order of residues from the N-terminus to the C-terminus, written in one-letter code. Everything else here — the 3D coordinates, the secondary structure, the domain annotations — is ultimately a consequence of this string.

Contact-map, Ramachandran, and PAE plots. Three diagnostic plots accompany the record. The Cα contact map visualizes the tertiary structure as a 2D adjacency matrix (8 Å cutoff, sequence-local contacts suppressed). The Ramachandran plot shows the distribution of backbone (φ, ψ) torsions, with points in the α and β basins reflecting secondary structure content. The PAE plot shows AlphaFold's inter-residue confidence as a color matrix.